Protein AF-A0AAJ2LCX4-F1 (afdb_monomer_lite)

Structure (mmCIF, N/CA/C/O backbone):
data_AF-A0AAJ2LCX4-F1
#
_entry.id   AF-A0AAJ2LCX4-F1
#
loop_
_atom_site.group_PDB
_atom_site.id
_atom_site.type_symbol
_atom_site.label_atom_id
_atom_site.label_alt_id
_atom_site.label_comp_id
_atom_site.label_asym_id
_atom_site.label_entity_id
_atom_site.label_seq_id
_atom_site.pdbx_PDB_ins_code
_atom_site.Cartn_x
_atom_site.Cartn_y
_atom_site.Cartn_z
_atom_site.occupancy
_atom_site.B_iso_or_equiv
_atom_site.auth_seq_id
_atom_site.auth_comp_id
_atom_site.auth_asym_id
_atom_site.auth_atom_id
_atom_site.pdbx_PDB_model_num
ATOM 1 N N . MET A 1 1 ? 2.265 -9.008 -17.166 1.00 57.00 1 MET A N 1
ATOM 2 C CA . MET A 1 1 ? 0.851 -8.667 -16.904 1.00 57.00 1 MET A CA 1
ATOM 3 C C . MET A 1 1 ? 0.877 -7.555 -15.884 1.00 57.00 1 MET A C 1
ATOM 5 O O . MET A 1 1 ? 1.574 -7.758 -14.899 1.00 57.00 1 MET A O 1
ATOM 9 N N . PRO A 1 2 ? 0.219 -6.415 -16.138 1.00 65.62 2 PRO A N 1
ATOM 10 C CA . PRO A 1 2 ? 0.236 -5.318 -15.190 1.00 65.62 2 PRO A CA 1
ATOM 11 C C . PRO A 1 2 ? -0.532 -5.679 -13.910 1.00 65.62 2 PRO A C 1
ATOM 13 O O . PRO A 1 2 ? -1.611 -6.273 -13.991 1.00 65.62 2 PRO A O 1
ATOM 16 N N . THR A 1 3 ? 0.022 -5.342 -12.749 1.00 75.38 3 THR A N 1
ATOM 17 C CA . THR A 1 3 ? -0.534 -5.681 -11.434 1.00 75.38 3 THR A CA 1
ATOM 18 C C . THR A 1 3 ? -1.270 -4.475 -10.869 1.00 75.38 3 THR A C 1
ATOM 20 O O . THR A 1 3 ? -0.674 -3.545 -10.328 1.00 75.38 3 THR A O 1
ATOM 23 N N . PHE A 1 4 ? -2.595 -4.490 -10.995 1.00 80.12 4 PHE A N 1
ATOM 24 C CA . PHE A 1 4 ? -3.449 -3.450 -10.434 1.00 80.12 4 PHE A CA 1
ATOM 25 C C . PHE A 1 4 ? -4.008 -3.888 -9.084 1.00 80.12 4 PHE A C 1
ATOM 27 O O . PHE A 1 4 ? -4.695 -4.905 -8.993 1.00 80.12 4 PHE A O 1
ATOM 34 N N . ILE A 1 5 ? -3.779 -3.080 -8.052 1.00 81.19 5 ILE A N 1
ATOM 35 C CA . ILE A 1 5 ? -4.449 -3.222 -6.759 1.00 81.19 5 ILE A CA 1
ATOM 36 C C . ILE A 1 5 ? -5.643 -2.275 -6.692 1.00 81.19 5 ILE A C 1
ATOM 38 O O . ILE A 1 5 ? -5.574 -1.107 -7.080 1.00 81.19 5 ILE A O 1
ATOM 42 N N . ARG A 1 6 ? -6.759 -2.773 -6.170 1.00 81.38 6 ARG A N 1
ATOM 43 C CA . ARG A 1 6 ? -7.947 -1.974 -5.879 1.00 81.38 6 ARG A CA 1
ATOM 44 C C . ARG A 1 6 ? -8.387 -2.249 -4.455 1.00 81.38 6 ARG A C 1
ATOM 46 O O . ARG A 1 6 ? -8.487 -3.399 -4.050 1.00 81.38 6 ARG A O 1
ATOM 53 N N . ASN A 1 7 ? -8.690 -1.189 -3.727 1.00 78.94 7 ASN A N 1
ATOM 54 C CA . ASN A 1 7 ? -9.346 -1.273 -2.436 1.00 78.94 7 ASN A CA 1
ATOM 55 C C . ASN A 1 7 ? -10.709 -0.585 -2.560 1.00 78.94 7 ASN A C 1
ATOM 57 O O . ASN A 1 7 ? -10.787 0.516 -3.094 1.00 78.94 7 ASN A O 1
ATOM 61 N N . GLU A 1 8 ? -11.781 -1.237 -2.112 1.00 77.69 8 GLU A N 1
ATOM 62 C CA . GLU A 1 8 ? -13.151 -0.702 -2.190 1.00 77.69 8 GLU A CA 1
ATOM 63 C C . GLU A 1 8 ? -13.321 0.606 -1.416 1.00 77.69 8 GLU A C 1
ATOM 65 O O . GLU A 1 8 ? -14.155 1.434 -1.773 1.00 77.69 8 GLU A O 1
ATOM 70 N N . LYS A 1 9 ? -12.495 0.815 -0.388 1.00 76.94 9 LYS A N 1
ATOM 71 C CA . LYS A 1 9 ? -12.462 2.051 0.394 1.00 76.94 9 LYS A CA 1
ATOM 72 C C . LYS A 1 9 ? -11.672 3.174 -0.268 1.00 76.94 9 LYS A C 1
ATOM 74 O O . LYS A 1 9 ? -11.649 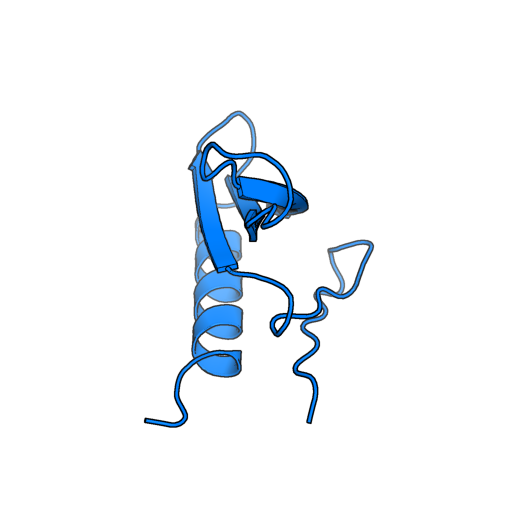4.283 0.253 1.00 76.94 9 LYS A O 1
ATOM 79 N N . GLN A 1 10 ? -11.001 2.894 -1.382 1.00 80.38 10 GLN A N 1
ATOM 80 C CA . GLN A 1 10 ? -10.130 3.846 -2.054 1.00 80.38 10 GLN A CA 1
ATOM 81 C C . GLN A 1 10 ? -10.722 4.227 -3.412 1.00 80.38 10 GLN A C 1
ATOM 83 O O . GLN A 1 10 ? -11.273 3.382 -4.122 1.00 80.38 10 GLN A O 1
ATOM 88 N N . PRO A 1 11 ? -10.612 5.503 -3.812 1.00 74.12 11 PRO A N 1
ATOM 89 C CA . PRO A 1 11 ? -11.290 6.005 -5.003 1.00 74.12 11 PRO A CA 1
ATOM 90 C C . PRO A 1 11 ? -10.691 5.474 -6.311 1.00 74.12 11 PRO A C 1
ATOM 92 O O . PRO A 1 11 ? -11.332 5.565 -7.358 1.00 74.12 11 PRO A O 1
ATOM 95 N N . ARG A 1 12 ? -9.452 4.964 -6.286 1.00 78.06 12 ARG A N 1
ATOM 96 C CA . ARG A 1 12 ? -8.682 4.622 -7.486 1.00 78.06 12 ARG A CA 1
ATOM 97 C C . ARG A 1 12 ? -7.943 3.301 -7.331 1.00 78.06 12 ARG A C 1
ATOM 99 O O . ARG A 1 12 ? -7.480 2.950 -6.248 1.00 78.06 12 ARG A O 1
ATOM 106 N N . ALA A 1 13 ? -7.836 2.583 -8.446 1.00 82.19 13 ALA A N 1
ATOM 107 C CA . ALA A 1 13 ? -6.935 1.447 -8.562 1.00 82.19 13 ALA A CA 1
ATOM 108 C C . ALA A 1 13 ? -5.506 1.953 -8.801 1.00 82.19 13 ALA A C 1
ATOM 110 O O . ALA A 1 13 ? -5.305 2.883 -9.583 1.00 82.19 13 ALA A O 1
ATOM 111 N N . ILE A 1 14 ? -4.528 1.326 -8.153 1.00 83.81 14 ILE A N 1
ATOM 112 C CA . ILE A 1 14 ? -3.109 1.660 -8.294 1.00 83.81 14 ILE A CA 1
ATOM 113 C C . ILE A 1 14 ? -2.449 0.610 -9.172 1.00 83.81 14 ILE A C 1
ATOM 115 O O . ILE A 1 14 ? -2.617 -0.588 -8.950 1.00 83.81 14 ILE A O 1
ATOM 119 N N . ASN A 1 15 ? -1.703 1.068 -10.175 1.00 84.06 15 ASN A N 1
ATOM 120 C CA . ASN A 1 15 ? -0.859 0.200 -10.984 1.00 84.06 15 ASN A CA 1
ATOM 121 C C . ASN A 1 15 ? 0.505 0.058 -10.316 1.00 84.06 15 ASN A C 1
ATOM 123 O O . ASN A 1 15 ? 1.285 1.011 -10.340 1.00 84.06 15 ASN A O 1
ATOM 127 N N . LEU A 1 16 ? 0.782 -1.115 -9.755 1.00 78.44 16 LEU A N 1
ATOM 128 C CA . LEU A 1 16 ? 2.017 -1.376 -9.032 1.00 78.44 16 LEU A CA 1
ATOM 129 C C . LEU A 1 16 ? 3.259 -1.398 -9.930 1.00 78.44 16 LEU A C 1
ATOM 131 O O . LEU A 1 16 ? 4.327 -1.056 -9.446 1.00 78.44 16 LEU A O 1
ATOM 135 N N . ASP A 1 17 ? 3.139 -1.688 -11.231 1.00 77.94 17 ASP A N 1
ATOM 136 C CA . ASP A 1 17 ? 4.290 -1.642 -12.156 1.00 77.94 17 ASP A CA 1
ATOM 137 C C . ASP A 1 17 ? 4.855 -0.228 -12.351 1.00 77.94 17 ASP A C 1
ATOM 139 O O . ASP A 1 17 ? 5.956 -0.057 -12.865 1.00 77.94 17 ASP A O 1
ATOM 143 N N . ASN A 1 18 ? 4.084 0.794 -11.974 1.00 78.00 18 ASN A N 1
ATOM 144 C CA . ASN A 1 18 ? 4.507 2.189 -12.015 1.00 78.00 18 ASN A CA 1
ATOM 145 C C . ASN A 1 18 ? 4.895 2.720 -10.628 1.00 78.00 18 ASN A C 1
ATOM 147 O O . ASN A 1 18 ? 5.053 3.930 -10.499 1.00 78.00 18 ASN A O 1
ATOM 151 N N . ILE A 1 19 ? 4.974 1.867 -9.603 1.00 82.31 19 ILE A N 1
ATOM 152 C CA . ILE A 1 19 ? 5.335 2.259 -8.240 1.00 82.31 19 ILE A CA 1
ATOM 153 C C . ILE A 1 19 ? 6.765 1.804 -7.952 1.00 82.31 19 ILE A C 1
ATOM 155 O O . ILE A 1 19 ? 7.065 0.614 -7.957 1.00 82.31 19 ILE A O 1
ATOM 159 N N . ASP A 1 20 ? 7.630 2.763 -7.641 1.00 79.69 20 ASP A N 1
ATOM 160 C CA . ASP A 1 20 ? 9.024 2.513 -7.266 1.00 79.69 20 ASP A CA 1
ATOM 161 C C . ASP A 1 20 ? 9.198 2.403 -5.747 1.00 79.69 20 ASP A C 1
ATOM 163 O O . ASP A 1 20 ? 10.118 1.748 -5.262 1.00 79.69 20 ASP A O 1
ATOM 167 N N . SER A 1 21 ? 8.313 3.040 -4.975 1.00 81.69 21 SER A N 1
ATOM 168 C CA . SER A 1 21 ? 8.383 3.067 -3.513 1.00 81.69 21 SER A CA 1
ATOM 169 C C . SER A 1 21 ? 6.987 3.124 -2.896 1.00 81.69 21 SER A C 1
ATOM 171 O O . SER A 1 21 ? 6.105 3.841 -3.370 1.00 81.69 21 SER A O 1
ATOM 173 N N . ILE A 1 22 ? 6.792 2.361 -1.817 1.00 84.56 22 ILE A N 1
ATOM 174 C CA . ILE A 1 22 ? 5.600 2.422 -0.970 1.00 84.56 22 ILE A CA 1
ATOM 175 C C . ILE A 1 22 ? 6.049 2.889 0.411 1.00 84.56 22 ILE A C 1
ATOM 177 O O . ILE A 1 22 ? 6.856 2.225 1.063 1.00 84.56 22 ILE A O 1
ATOM 181 N N . LYS A 1 23 ? 5.513 4.019 0.868 1.00 84.31 23 LYS A N 1
ATOM 182 C CA . LYS A 1 23 ? 5.793 4.578 2.192 1.00 84.31 23 LYS A CA 1
ATOM 183 C C . LYS A 1 23 ? 4.573 4.507 3.089 1.00 84.31 23 LYS A C 1
ATOM 185 O O . LYS A 1 23 ? 3.434 4.601 2.639 1.00 84.31 23 LYS A O 1
ATOM 190 N N . ILE A 1 24 ? 4.840 4.373 4.379 1.00 86.44 2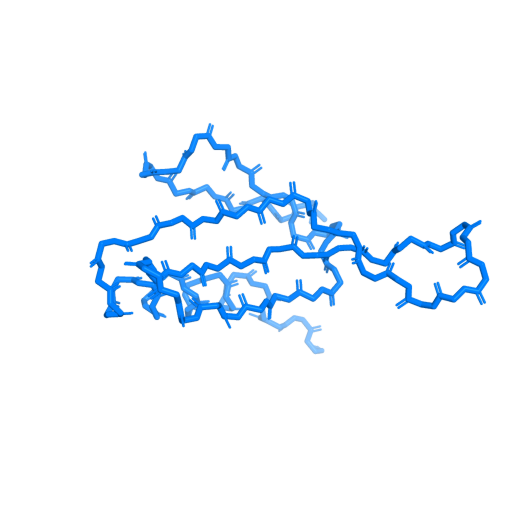4 ILE A N 1
ATOM 191 C CA . ILE A 1 24 ? 3.840 4.519 5.428 1.00 86.44 24 ILE A CA 1
ATOM 192 C C . ILE A 1 24 ? 4.004 5.915 6.015 1.00 86.44 24 ILE A C 1
ATOM 194 O O . ILE A 1 24 ? 5.086 6.247 6.499 1.00 86.44 24 ILE A O 1
ATOM 198 N N . GLU A 1 25 ? 2.936 6.706 6.011 1.00 81.69 25 GLU A N 1
ATOM 199 C CA . GLU A 1 25 ? 2.895 7.964 6.754 1.00 81.69 25 GLU A CA 1
ATOM 200 C C . GLU A 1 25 ? 1.992 7.815 7.982 1.00 81.69 25 GLU A C 1
ATOM 202 O O . GLU A 1 25 ? 0.849 7.354 7.907 1.00 81.69 25 GLU A O 1
ATOM 207 N N . ASN A 1 26 ? 2.547 8.198 9.133 1.00 74.12 26 ASN A N 1
ATOM 208 C CA . ASN A 1 26 ? 1.859 8.250 10.419 1.00 74.12 26 ASN A CA 1
ATOM 209 C C . ASN A 1 26 ? 1.580 9.717 10.751 1.00 74.12 26 ASN A C 1
ATOM 211 O O . ASN A 1 26 ? 2.373 10.366 11.433 1.00 74.12 26 ASN A O 1
ATOM 215 N N . GLY A 1 27 ? 0.486 10.245 10.201 1.00 71.31 27 GLY A N 1
ATOM 216 C CA . GLY A 1 27 ? 0.033 11.617 10.426 1.00 71.31 27 GLY A CA 1
ATOM 217 C C . GLY A 1 27 ? -1.263 11.666 11.235 1.00 71.31 27 GLY A C 1
ATOM 218 O O . GLY A 1 27 ? -1.455 10.912 12.183 1.00 71.31 27 GLY A O 1
ATOM 219 N N . ILE A 1 28 ? -2.178 12.554 10.833 1.00 71.50 28 ILE A N 1
ATOM 220 C CA . ILE A 1 28 ? -3.550 12.626 11.377 1.00 71.50 28 ILE A CA 1
ATOM 221 C C . ILE A 1 28 ? -4.362 11.372 10.989 1.00 71.50 28 ILE A C 1
ATOM 223 O O . ILE A 1 28 ? -5.262 10.960 11.716 1.00 71.50 28 ILE A O 1
ATOM 227 N N . HIS A 1 29 ? -4.008 10.747 9.864 1.00 75.12 29 HIS A N 1
ATOM 228 C CA . HIS A 1 29 ? -4.538 9.471 9.395 1.00 75.12 29 HIS A CA 1
ATOM 229 C C . HIS A 1 29 ? -3.394 8.476 9.174 1.00 75.12 29 HIS A C 1
ATOM 231 O O . HIS A 1 29 ? -2.235 8.871 9.012 1.00 75.12 29 HIS A O 1
ATOM 237 N N . TYR A 1 30 ? -3.731 7.187 9.142 1.00 83.44 30 TYR A N 1
ATOM 238 C CA . TYR A 1 30 ? -2.801 6.135 8.746 1.00 83.44 30 TYR A CA 1
ATOM 239 C C . TYR A 1 30 ? -2.805 6.051 7.223 1.00 83.44 30 TYR A C 1
ATOM 241 O O . TYR A 1 30 ? -3.823 5.688 6.637 1.00 83.44 30 TYR A O 1
ATOM 249 N N . GLU A 1 31 ? -1.698 6.401 6.569 1.00 86.62 31 GLU A N 1
ATOM 250 C CA . GLU A 1 31 ? -1.655 6.500 5.107 1.00 86.62 31 GLU A CA 1
ATOM 251 C C . GLU A 1 31 ? -0.632 5.534 4.490 1.00 86.62 31 GLU A C 1
ATOM 253 O O . GLU A 1 31 ? 0.440 5.289 5.049 1.00 86.62 31 GLU A O 1
ATOM 258 N N . ILE A 1 32 ? -0.979 4.983 3.322 1.00 88.25 32 ILE A N 1
ATOM 259 C CA . ILE A 1 32 ? -0.048 4.311 2.405 1.00 88.25 32 ILE A CA 1
ATOM 260 C C . ILE A 1 32 ? 0.164 5.248 1.223 1.00 88.25 32 ILE A C 1
ATOM 262 O O . ILE A 1 32 ? -0.782 5.574 0.504 1.00 88.25 32 ILE A O 1
ATOM 266 N N . VAL A 1 33 ? 1.403 5.673 1.022 1.00 87.19 33 VAL A N 1
ATOM 267 C CA . VAL A 1 33 ? 1.806 6.580 -0.049 1.00 87.19 33 VAL A CA 1
ATOM 268 C C . VAL A 1 33 ? 2.510 5.771 -1.129 1.00 87.19 33 VAL A C 1
ATOM 270 O O . VAL A 1 33 ? 3.483 5.072 -0.851 1.00 87.19 33 VAL A O 1
ATOM 273 N N . PHE A 1 34 ? 2.018 5.876 -2.360 1.00 87.44 34 PHE A N 1
ATOM 274 C CA . PHE A 1 34 ? 2.618 5.243 -3.528 1.00 87.44 34 PHE A CA 1
ATOM 275 C C . PHE A 1 34 ? 3.418 6.280 -4.300 1.00 87.44 34 PHE A C 1
ATOM 277 O O . PHE A 1 34 ? 2.880 7.313 -4.707 1.00 87.44 34 PHE A O 1
ATOM 284 N N . GLU A 1 35 ? 4.692 6.001 -4.523 1.00 85.94 35 GLU A N 1
ATOM 285 C CA . GLU A 1 35 ? 5.614 6.913 -5.181 1.00 85.94 35 GLU A CA 1
ATOM 286 C C . GLU A 1 35 ? 6.238 6.284 -6.425 1.00 85.94 35 GLU A C 1
ATOM 288 O O . GLU A 1 35 ? 6.468 5.076 -6.488 1.00 85.94 35 GLU A O 1
ATOM 293 N N . ARG A 1 36 ? 6.563 7.132 -7.398 1.00 84.12 36 ARG A N 1
ATOM 294 C CA . ARG A 1 36 ? 7.292 6.777 -8.614 1.00 84.12 36 ARG A CA 1
ATOM 295 C C . ARG A 1 36 ? 8.479 7.690 -8.813 1.00 84.12 36 ARG A C 1
ATOM 297 O O . ARG A 1 36 ? 8.358 8.904 -8.671 1.00 84.12 36 ARG A O 1
ATOM 304 N N . GLY A 1 37 ? 9.606 7.116 -9.192 1.00 74.06 37 GLY A N 1
ATOM 305 C CA . GLY A 1 37 ? 10.795 7.840 -9.595 1.00 74.06 37 GLY A CA 1
ATOM 306 C C . GLY A 1 37 ? 10.514 8.675 -10.837 1.00 74.06 37 GLY A C 1
ATOM 307 O O . GLY A 1 37 ? 10.152 8.162 -11.901 1.00 74.06 37 GLY A O 1
ATOM 308 N N . LEU A 1 38 ? 10.707 9.988 -10.725 1.00 67.25 38 LEU A N 1
ATOM 309 C CA . LEU A 1 38 ? 10.781 10.854 -11.892 1.00 67.25 38 LEU A CA 1
ATOM 310 C C . LEU A 1 38 ? 12.161 10.688 -12.530 1.00 67.25 38 LEU A C 1
ATOM 312 O O . LEU A 1 38 ? 13.110 11.383 -12.191 1.00 67.25 38 LEU A O 1
ATOM 316 N N . HIS A 1 39 ? 12.267 9.800 -13.517 1.00 57.72 39 HIS A N 1
ATOM 317 C CA . HIS A 1 39 ? 13.510 9.598 -14.275 1.00 57.72 39 HIS A CA 1
ATOM 318 C C . HIS A 1 39 ? 13.948 10.816 -15.124 1.00 57.72 39 HIS A C 1
ATOM 320 O O . HIS A 1 39 ? 14.999 10.764 -15.755 1.00 57.72 39 HIS A O 1
ATOM 326 N N . ASN A 1 40 ? 13.166 11.905 -15.157 1.00 55.00 40 ASN A N 1
ATOM 327 C CA . ASN A 1 40 ? 13.376 13.047 -16.058 1.00 55.00 40 ASN A CA 1
ATOM 328 C C . ASN A 1 40 ? 13.928 14.325 -15.400 1.00 55.00 40 ASN A C 1
ATOM 330 O O . ASN A 1 40 ? 14.201 15.285 -16.116 1.00 55.00 40 ASN A O 1
ATOM 334 N N . ALA A 1 41 ? 14.135 14.365 -14.083 1.00 48.78 41 ALA A N 1
ATOM 335 C CA . ALA A 1 41 ? 14.809 15.482 -13.419 1.00 48.78 41 ALA A CA 1
ATOM 336 C C . ALA A 1 41 ? 15.998 14.922 -12.633 1.00 48.78 41 ALA A C 1
ATOM 338 O O . ALA A 1 41 ? 15.839 13.960 -11.900 1.00 48.78 41 ALA A O 1
ATOM 339 N N . GLY A 1 42 ? 17.201 15.467 -12.830 1.00 46.00 42 GLY A N 1
ATOM 340 C CA . GLY A 1 42 ? 18.493 14.903 -12.395 1.00 46.00 42 GLY A CA 1
ATOM 341 C C . GLY A 1 42 ? 18.754 14.785 -10.884 1.00 46.00 42 GLY A C 1
ATOM 342 O O . GLY A 1 42 ? 19.908 14.724 -10.474 1.00 46.00 42 GLY A O 1
ATOM 343 N N . LEU A 1 43 ? 17.719 14.740 -10.057 1.00 49.34 43 LEU A N 1
ATOM 344 C CA . LEU A 1 43 ? 17.748 14.393 -8.641 1.00 49.34 43 LEU A CA 1
ATOM 345 C C . LEU A 1 43 ? 16.676 13.321 -8.465 1.00 49.34 43 LEU A C 1
ATOM 347 O O . LEU A 1 43 ? 15.582 13.509 -8.978 1.00 49.34 43 LEU A O 1
ATOM 351 N N . GLY A 1 44 ? 16.988 12.198 -7.811 1.00 56.44 44 GLY A N 1
ATOM 352 C CA . GLY A 1 44 ? 16.085 11.051 -7.621 1.00 56.44 44 GLY A CA 1
ATOM 353 C 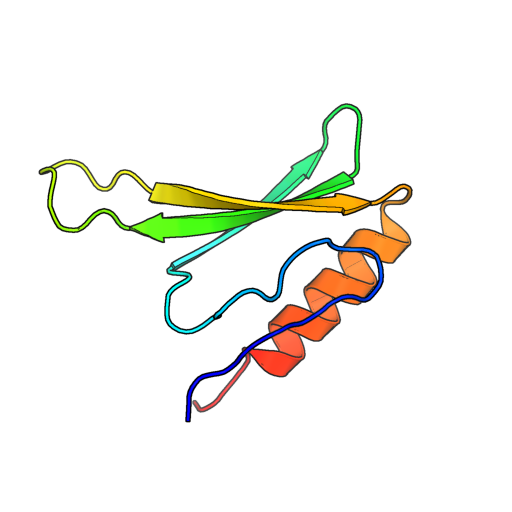C . GLY A 1 44 ? 14.839 11.370 -6.786 1.00 56.44 44 GLY A C 1
ATOM 354 O O . GLY A 1 44 ? 14.648 10.813 -5.709 1.00 56.44 44 GLY A O 1
ATOM 355 N N . GLU A 1 45 ? 14.010 12.289 -7.267 1.00 60.56 45 GLU A N 1
ATOM 356 C CA . GLU A 1 45 ? 12.773 12.722 -6.654 1.00 60.56 45 GLU A CA 1
ATOM 357 C C . GLU A 1 45 ? 11.693 11.690 -6.961 1.00 60.56 45 GLU A C 1
ATOM 359 O O . GLU A 1 45 ? 11.286 11.449 -8.103 1.00 60.56 45 GLU A O 1
ATOM 364 N N . LEU A 1 46 ? 11.245 11.051 -5.888 1.00 71.62 46 LEU A N 1
ATOM 365 C CA . LEU A 1 46 ? 10.065 10.213 -5.868 1.00 71.62 46 LEU A CA 1
ATOM 366 C C . LEU A 1 46 ? 8.840 11.136 -5.884 1.00 71.62 46 LEU A C 1
ATOM 368 O O . LEU A 1 46 ? 8.622 11.918 -4.961 1.00 71.62 46 LEU A O 1
ATOM 372 N N . SER A 1 47 ? 8.047 11.068 -6.951 1.00 79.19 47 SER A N 1
ATOM 373 C CA . SER A 1 47 ? 6.770 11.768 -7.051 1.00 79.19 47 SER A CA 1
ATOM 374 C C . SER A 1 47 ? 5.660 10.903 -6.479 1.00 79.19 47 SER A C 1
ATOM 376 O O . SER A 1 47 ? 5.544 9.725 -6.819 1.00 79.19 47 SER A O 1
ATOM 378 N N . VAL A 1 48 ? 4.821 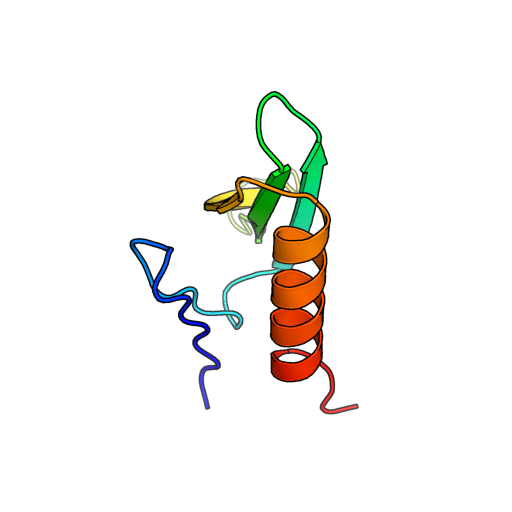11.486 -5.626 1.00 82.62 48 VAL A N 1
ATOM 379 C CA . VAL A 1 48 ? 3.656 10.789 -5.079 1.00 82.62 48 VAL A CA 1
ATOM 380 C C . VAL A 1 48 ? 2.600 10.630 -6.172 1.00 82.62 48 VAL A C 1
ATOM 382 O O . VAL A 1 48 ? 2.067 11.620 -6.670 1.00 82.62 48 VAL A O 1
ATOM 385 N N . ILE A 1 49 ? 2.273 9.386 -6.514 1.00 83.69 49 ILE A N 1
ATOM 386 C CA . ILE A 1 49 ? 1.203 9.054 -7.462 1.00 83.69 49 ILE A CA 1
ATOM 387 C C . ILE A 1 49 ? -0.149 9.082 -6.765 1.00 83.69 49 ILE A C 1
ATOM 389 O O . ILE A 1 49 ? -1.106 9.644 -7.297 1.00 83.69 49 ILE A O 1
ATOM 393 N N . ASP A 1 50 ? -0.242 8.443 -5.601 1.00 85.81 50 ASP A N 1
ATOM 394 C CA . ASP A 1 50 ? -1.499 8.343 -4.869 1.00 85.81 50 ASP A CA 1
ATOM 395 C C . ASP A 1 50 ? -1.260 8.103 -3.376 1.00 85.81 50 ASP A C 1
ATOM 397 O O . ASP A 1 50 ? -0.175 7.695 -2.950 1.00 85.81 50 ASP A O 1
ATOM 401 N N . ARG A 1 51 ? -2.297 8.365 -2.582 1.00 87.25 51 ARG A N 1
ATOM 402 C CA . ARG A 1 51 ? -2.302 8.193 -1.130 1.00 87.25 51 ARG A CA 1
ATOM 403 C C . ARG A 1 51 ? -3.583 7.502 -0.703 1.00 87.25 51 ARG A C 1
ATOM 405 O O . ARG A 1 51 ? -4.677 8.035 -0.878 1.00 87.25 51 ARG A O 1
ATOM 412 N N . TRP A 1 52 ? -3.446 6.327 -0.108 1.00 89.56 52 TRP A N 1
ATOM 413 C CA . TRP A 1 52 ? -4.561 5.598 0.477 1.00 89.56 52 TRP A CA 1
ATOM 414 C C . TRP A 1 52 ? -4.656 5.902 1.959 1.00 89.56 52 TRP A C 1
ATOM 416 O O . TRP A 1 52 ? -3.700 5.690 2.702 1.00 89.56 52 TRP A O 1
ATOM 426 N N . ARG A 1 53 ? -5.821 6.391 2.379 1.00 88.25 53 ARG A N 1
ATOM 427 C CA . ARG A 1 53 ? -6.082 6.778 3.767 1.00 88.25 53 ARG A CA 1
ATOM 428 C C . ARG A 1 53 ? -6.852 5.697 4.496 1.00 88.25 53 ARG A C 1
ATOM 430 O O . ARG A 1 53 ? -7.790 5.131 3.938 1.00 88.25 53 ARG A O 1
ATOM 437 N N . PHE A 1 54 ? -6.484 5.460 5.745 1.00 86.81 54 PHE A N 1
ATOM 438 C CA . PHE A 1 54 ? -7.115 4.472 6.604 1.00 86.81 54 PHE A CA 1
ATOM 439 C C . PHE A 1 54 ? -7.462 5.079 7.957 1.00 86.81 54 PHE A C 1
ATOM 441 O O . PHE A 1 54 ? -6.714 5.889 8.513 1.00 86.81 54 PHE A O 1
ATOM 448 N N . ASP A 1 55 ? -8.589 4.629 8.502 1.00 85.50 55 ASP A N 1
ATOM 449 C CA . ASP A 1 55 ? -9.076 5.061 9.812 1.00 85.50 55 ASP A CA 1
ATOM 450 C C . ASP A 1 55 ? -8.267 4.435 10.957 1.00 85.50 55 ASP A C 1
ATOM 452 O O . ASP A 1 55 ? -8.187 4.997 12.046 1.00 85.50 55 ASP A O 1
ATOM 456 N N . THR A 1 56 ? -7.657 3.263 10.725 1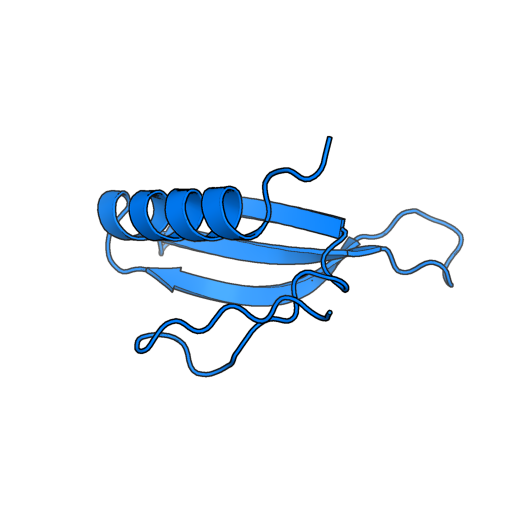.00 87.50 56 THR A N 1
ATOM 457 C CA . THR A 1 56 ? -6.901 2.524 11.747 1.00 87.50 56 THR A CA 1
ATOM 458 C C . THR A 1 56 ? -5.588 1.954 11.218 1.00 87.50 56 THR A C 1
ATOM 460 O O . THR A 1 56 ? -5.487 1.540 10.061 1.00 87.50 56 THR A O 1
ATOM 463 N N . GLU A 1 57 ? -4.601 1.848 12.111 1.00 87.25 57 GLU A N 1
ATOM 464 C CA . GLU A 1 57 ? -3.289 1.260 11.820 1.00 87.25 57 GLU A CA 1
ATOM 465 C C . GLU A 1 57 ? -3.400 -0.192 11.348 1.00 87.25 57 GLU A C 1
ATOM 467 O O . GLU A 1 57 ? -2.811 -0.585 10.345 1.00 87.25 57 GLU A O 1
ATOM 472 N N . LYS A 1 58 ? -4.231 -0.984 12.037 1.00 88.38 58 LYS A N 1
ATOM 473 C CA . LYS A 1 58 ? -4.473 -2.393 11.702 1.00 88.38 58 LYS A CA 1
ATOM 474 C C . LYS A 1 58 ? -4.995 -2.571 10.284 1.00 88.38 58 LYS A C 1
ATOM 476 O O . LYS A 1 58 ? -4.638 -3.541 9.617 1.00 88.38 58 LYS A O 1
ATOM 481 N N . GLU A 1 59 ? -5.883 -1.684 9.845 1.00 87.25 59 GLU A N 1
ATOM 482 C CA . GLU A 1 59 ? -6.423 -1.753 8.495 1.00 87.25 59 GLU A CA 1
ATOM 483 C C . GLU A 1 59 ? -5.358 -1.413 7.458 1.00 87.25 59 GLU A C 1
ATOM 485 O O . GLU A 1 59 ? -5.184 -2.173 6.503 1.00 87.25 59 GLU A O 1
ATOM 490 N N . ARG A 1 60 ? -4.609 -0.329 7.690 1.00 88.69 60 ARG A N 1
ATOM 491 C CA . ARG A 1 60 ? -3.470 0.043 6.853 1.00 88.69 60 ARG A CA 1
ATOM 492 C C . ARG A 1 60 ? -2.505 -1.127 6.706 1.00 88.69 60 ARG A C 1
ATOM 494 O O . ARG A 1 60 ? -2.187 -1.498 5.586 1.00 88.69 60 ARG A O 1
ATOM 501 N N . ASP A 1 61 ? -2.083 -1.745 7.805 1.00 87.31 61 ASP A N 1
ATOM 502 C CA . ASP A 1 61 ? -1.093 -2.825 7.777 1.00 87.31 61 ASP A CA 1
ATOM 503 C C . ASP A 1 61 ? -1.618 -4.085 7.093 1.00 87.31 61 ASP A C 1
ATOM 505 O O . ASP A 1 61 ? -0.883 -4.745 6.360 1.00 87.31 61 ASP A O 1
ATOM 509 N N . LYS A 1 62 ? -2.903 -4.412 7.273 1.00 88.81 62 LYS A N 1
ATOM 510 C CA . LYS A 1 62 ? -3.538 -5.526 6.560 1.00 88.81 62 LYS A CA 1
ATOM 511 C C . LYS A 1 62 ? -3.544 -5.281 5.052 1.00 88.81 62 LYS A C 1
ATOM 513 O O . LYS A 1 62 ? -3.238 -6.194 4.287 1.00 88.81 62 LYS A O 1
ATOM 518 N N . VAL A 1 63 ? -3.894 -4.067 4.631 1.00 86.69 63 VAL A N 1
ATOM 519 C CA . VAL A 1 63 ? -3.908 -3.692 3.215 1.00 86.69 63 VAL A CA 1
ATOM 520 C C . VAL A 1 63 ? -2.490 -3.614 2.667 1.00 86.69 63 VAL A C 1
ATOM 522 O O . VAL A 1 63 ? -2.245 -4.157 1.601 1.00 86.69 63 VAL A O 1
ATOM 525 N N . LEU A 1 64 ? -1.544 -3.033 3.401 1.00 86.75 64 LEU A N 1
ATOM 526 C CA . LEU A 1 64 ? -0.136 -2.999 3.026 1.00 86.75 64 LEU A CA 1
ATOM 527 C C . LEU A 1 64 ? 0.412 -4.409 2.842 1.00 86.75 64 LEU A C 1
ATOM 529 O O . LEU A 1 64 ? 1.029 -4.680 1.822 1.00 86.75 64 LEU A O 1
ATOM 533 N N . LYS A 1 65 ? 0.147 -5.321 3.781 1.00 86.62 65 LYS A N 1
ATOM 534 C CA . LYS A 1 65 ? 0.541 -6.721 3.645 1.00 86.62 65 LYS A CA 1
ATOM 535 C C . LYS A 1 65 ? -0.093 -7.356 2.413 1.00 86.62 65 LYS A C 1
ATOM 537 O O . LYS A 1 65 ? 0.608 -8.026 1.680 1.00 86.62 65 LYS A O 1
ATOM 542 N N . TRP A 1 66 ? -1.375 -7.114 2.146 1.00 85.56 66 TRP A N 1
ATOM 543 C CA . TRP A 1 66 ? -2.027 -7.617 0.935 1.00 85.56 66 TRP A CA 1
ATOM 544 C C . TRP A 1 66 ? -1.419 -7.045 -0.355 1.00 85.56 66 TRP A C 1
ATOM 546 O O . TRP A 1 66 ? -1.256 -7.777 -1.328 1.00 85.56 66 TRP A O 1
ATOM 556 N N . ILE A 1 67 ? -1.061 -5.759 -0.369 1.00 83.00 67 ILE A N 1
ATOM 557 C CA . ILE A 1 67 ? -0.368 -5.115 -1.490 1.00 83.00 67 ILE A CA 1
ATOM 558 C C . ILE A 1 67 ? 1.002 -5.746 -1.674 1.00 83.00 67 ILE A C 1
ATOM 560 O O . ILE A 1 67 ? 1.340 -6.123 -2.788 1.00 83.00 67 ILE A O 1
ATOM 564 N N . LEU A 1 68 ? 1.765 -5.880 -0.588 1.00 81.12 68 LEU A N 1
ATOM 565 C CA . LEU A 1 68 ? 3.062 -6.529 -0.601 1.00 81.12 68 LEU A CA 1
ATOM 566 C C . LEU A 1 68 ? 2.916 -7.973 -1.059 1.00 81.12 68 LEU A C 1
ATOM 568 O O . LEU A 1 68 ? 3.617 -8.316 -1.975 1.00 81.12 68 LEU A O 1
ATOM 572 N N . ASP A 1 69 ? 1.973 -8.775 -0.571 1.00 80.94 69 ASP A N 1
ATOM 573 C CA . ASP A 1 69 ? 1.724 -10.149 -1.042 1.00 80.94 69 ASP A CA 1
ATOM 574 C C . ASP A 1 69 ? 1.270 -10.200 -2.516 1.00 80.94 69 ASP A C 1
ATOM 576 O O . ASP A 1 69 ? 1.504 -11.184 -3.210 1.00 80.94 69 ASP A O 1
ATOM 580 N N . SER A 1 70 ? 0.612 -9.147 -3.012 1.00 74.56 70 SER A N 1
ATOM 581 C CA . SER A 1 70 ? 0.231 -9.025 -4.427 1.00 74.56 70 SER A CA 1
ATOM 582 C C . SER A 1 70 ? 1.405 -8.579 -5.309 1.00 74.56 70 SER A C 1
ATOM 584 O O . SER A 1 70 ? 1.429 -8.897 -6.496 1.00 74.56 70 SER A O 1
ATOM 586 N N . TYR A 1 71 ? 2.358 -7.829 -4.744 1.00 72.19 71 TYR A N 1
ATOM 587 C CA . TYR A 1 71 ? 3.543 -7.293 -5.421 1.00 72.19 71 TYR A CA 1
ATOM 588 C C . TYR A 1 71 ? 4.761 -8.222 -5.317 1.00 72.19 71 TYR A C 1
ATOM 590 O O . TYR A 1 71 ? 5.586 -8.309 -6.223 1.00 72.19 71 TYR A O 1
ATOM 598 N N . ALA A 1 72 ? 4.865 -8.929 -4.202 1.00 58.41 72 ALA A N 1
ATOM 599 C CA . ALA A 1 72 ? 5.908 -9.851 -3.821 1.00 58.41 72 ALA A CA 1
ATOM 600 C C . ALA A 1 72 ? 5.499 -11.269 -4.233 1.00 58.41 72 ALA A C 1
ATOM 602 O O . ALA A 1 72 ? 4.444 -11.751 -3.854 1.00 58.41 72 ALA A O 1
ATOM 603 N N . LEU A 1 73 ? 6.288 -12.055 -4.951 1.00 55.22 73 LEU A N 1
ATOM 604 C CA . LEU A 1 73 ? 7.663 -11.890 -5.399 1.00 55.22 73 LEU A CA 1
ATOM 605 C C . LEU A 1 73 ? 7.850 -12.934 -6.509 1.00 55.22 73 LEU A C 1
ATOM 607 O O . LEU A 1 73 ? 7.885 -14.132 -6.228 1.00 55.22 73 LEU A O 1
ATOM 611 N N . LYS A 1 74 ? 7.985 -12.509 -7.769 1.00 39.12 74 LYS A N 1
ATOM 612 C CA . LYS A 1 74 ? 8.746 -13.302 -8.744 1.00 39.12 74 LYS A CA 1
ATOM 613 C C . LYS A 1 74 ? 10.226 -13.020 -8.469 1.00 39.12 74 LYS A C 1
ATOM 615 O O . LYS A 1 74 ? 10.772 -12.093 -9.058 1.00 39.12 74 LYS A O 1
ATOM 620 N N . PHE A 1 75 ? 10.817 -13.735 -7.513 1.00 42.00 75 PHE A N 1
ATOM 621 C CA . PHE A 1 75 ? 12.272 -13.910 -7.479 1.00 42.00 75 PHE A CA 1
ATOM 622 C C . PHE A 1 75 ? 12.688 -14.899 -8.570 1.00 42.00 75 PHE A C 1
ATOM 624 O O . PHE A 1 75 ? 11.904 -15.844 -8.828 1.00 42.00 75 PHE A O 1
#

pLDDT: mean 76.93, std 12.31, range [39.12, 89.56]

Sequence (75 aa):
MPTFIRNEKQPRAINLDNIDSIKIENGIHYEIVFERGLHNAGLGELSVIDRWRFDTEKERDKVLKWILDSYALKF

Secondary structure (DSSP, 8-state):
---EE--TTSSS-EEGGG-SEEEE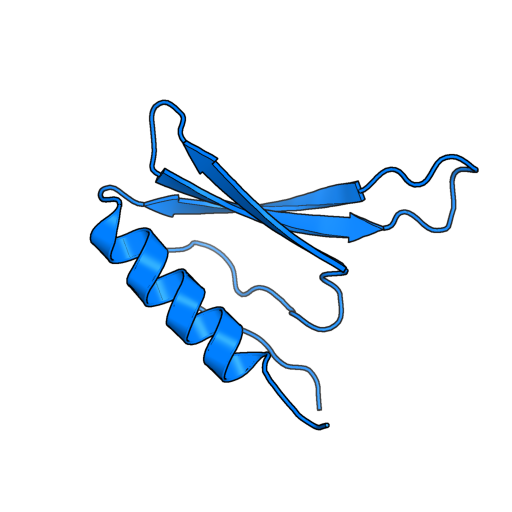EESSSEEEEEEEE-TTSSS--EEEEEEEEESSHHHHHHHHHHHHHHH----

Radius of gyration: 12.8 Å; chains: 1; bounding box: 32×29×29 Å

Foldseek 3Di:
DWQWDDDPQDPDIDTCVQFPDWDWDDDPFTKIWTWHFPPPDPDRDTDTPDIDTDRDPVVSVVVVVVVCVSVDDPD